Protein AF-A0A553JCX9-F1 (afdb_monomer_lite)

Sequence (67 aa):
MKERLIPTPGGHKGGRRPDILYKDCNGNLCGVNVGRTKADGLPIKREQQALDDLNGAGLPTTFQQYD

Secondary structure (DSSP, 8-state):
----PEE-TTSSSSEE--SEEEE-TT--EEEEEEE-B-TTSSBPHHHHHHHHHHHHTT--EEEEE--

Foldseek 3Di:
DDFDWDQQPPAPDRTDTAPDWDADPVRAIAGEHEDADDPVRHRDPVVVSRCCSCVNSVHHYYYDYDD

Organism: Shewanella hanedai (NCBI:txid25)

Structure (mmCIF, N/CA/C/O backbone):
data_AF-A0A553JCX9-F1
#
_entry.id   AF-A0A553JCX9-F1
#
loop_
_atom_site.group_PDB
_atom_site.id
_atom_site.type_symbol
_atom_site.label_atom_id
_atom_site.label_alt_id
_atom_site.label_comp_id
_atom_site.label_asym_id
_atom_site.label_entity_id
_atom_site.label_seq_id
_atom_site.pdbx_PDB_ins_code
_atom_site.Cartn_x
_atom_site.Cartn_y
_atom_site.Cartn_z
_atom_site.occupancy
_atom_site.B_iso_or_equiv
_atom_site.auth_seq_id
_atom_site.auth_comp_id
_atom_site.auth_asym_id
_atom_site.auth_atom_id
_atom_site.pdbx_PDB_model_num
ATOM 1 N N . MET A 1 1 ? -5.368 -13.107 7.852 1.00 55.50 1 MET A N 1
ATOM 2 C CA . MET A 1 1 ? -6.406 -12.101 7.514 1.00 55.50 1 MET A CA 1
ATOM 3 C C . MET A 1 1 ? -6.681 -12.210 6.020 1.00 55.50 1 MET A C 1
ATOM 5 O O . MET A 1 1 ? -5.743 -12.511 5.299 1.00 55.50 1 MET A O 1
ATOM 9 N N . LYS A 1 2 ? -7.925 -12.042 5.550 1.00 65.19 2 LYS A N 1
ATOM 10 C CA . LYS A 1 2 ? -8.203 -11.955 4.102 1.00 65.19 2 LYS A CA 1
ATOM 11 C C . LYS A 1 2 ? -7.825 -10.559 3.595 1.00 65.19 2 LYS A C 1
ATOM 13 O O . LYS A 1 2 ? -7.983 -9.595 4.345 1.00 65.19 2 LYS A O 1
ATOM 18 N N . GLU A 1 3 ? -7.376 -10.454 2.347 1.00 68.88 3 GLU A N 1
ATOM 19 C CA . GLU A 1 3 ? -7.106 -9.171 1.690 1.00 68.88 3 GLU A CA 1
ATOM 20 C C . GLU A 1 3 ? -8.346 -8.268 1.721 1.00 68.88 3 GLU A C 1
ATOM 22 O O . GLU A 1 3 ? -9.447 -8.660 1.312 1.00 68.88 3 GLU A O 1
ATOM 27 N N . ARG A 1 4 ? -8.170 -7.039 2.210 1.00 86.38 4 ARG A N 1
ATOM 28 C CA . ARG A 1 4 ? -9.234 -6.040 2.337 1.00 86.38 4 ARG A CA 1
ATOM 29 C C . ARG A 1 4 ? -8.972 -4.898 1.369 1.00 86.38 4 ARG A C 1
ATOM 31 O O . ARG A 1 4 ? -7.847 -4.425 1.257 1.00 86.38 4 ARG A O 1
ATOM 38 N N . LEU A 1 5 ? -10.027 -4.433 0.700 1.00 92.94 5 LEU A N 1
ATOM 39 C CA . LEU A 1 5 ? -9.958 -3.188 -0.059 1.00 92.94 5 LEU A CA 1
ATOM 40 C C . LEU A 1 5 ? -9.888 -2.009 0.916 1.00 92.94 5 LEU A C 1
ATOM 42 O O . LEU A 1 5 ? -10.797 -1.808 1.723 1.00 92.94 5 LEU A O 1
ATOM 46 N N . ILE A 1 6 ? -8.807 -1.251 0.818 1.00 94.19 6 ILE A N 1
ATOM 47 C CA . ILE A 1 6 ? -8.558 -0.005 1.528 1.00 94.19 6 ILE A CA 1
ATOM 48 C C . ILE A 1 6 ? -8.918 1.133 0.568 1.00 94.19 6 ILE A C 1
ATOM 50 O O . ILE A 1 6 ? -8.322 1.213 -0.510 1.00 94.19 6 ILE A O 1
ATOM 54 N N . PRO A 1 7 ? -9.917 1.971 0.891 1.00 96.19 7 PRO A N 1
ATOM 55 C CA . PRO A 1 7 ? -10.210 3.168 0.113 1.00 96.19 7 PRO A CA 1
ATOM 56 C C . PRO A 1 7 ? -9.015 4.123 0.143 1.00 96.19 7 PRO A C 1
ATOM 58 O O . PRO A 1 7 ? -8.468 4.388 1.209 1.00 96.19 7 PRO A O 1
ATOM 61 N N . THR A 1 8 ? -8.630 4.650 -1.015 1.00 96.00 8 THR A N 1
ATOM 62 C CA . THR A 1 8 ? -7.488 5.566 -1.165 1.00 96.00 8 THR A CA 1
ATOM 63 C C . THR A 1 8 ? -7.957 6.836 -1.884 1.00 96.00 8 THR A C 1
ATOM 65 O O . THR A 1 8 ? -7.672 7.031 -3.068 1.00 96.00 8 THR A O 1
ATOM 68 N N . PRO A 1 9 ? -8.784 7.672 -1.224 1.00 93.44 9 PRO A N 1
ATOM 69 C CA . PRO A 1 9 ? -9.363 8.858 -1.849 1.00 93.44 9 PRO A CA 1
ATOM 70 C C . PRO A 1 9 ? -8.264 9.846 -2.253 1.00 93.44 9 PRO A C 1
ATOM 72 O O . PRO A 1 9 ? -7.365 10.135 -1.472 1.00 93.44 9 PRO A O 1
ATOM 75 N N . GLY A 1 10 ? -8.331 10.354 -3.485 1.00 91.25 10 GLY A N 1
ATOM 76 C CA . GLY A 1 10 ? -7.303 11.246 -4.036 1.00 91.25 10 GLY A CA 1
ATOM 77 C C . GLY A 1 10 ? -6.008 10.549 -4.474 1.00 91.25 10 GLY A C 1
ATOM 78 O O . GLY A 1 10 ? -5.131 11.214 -5.017 1.00 91.25 10 GLY A O 1
ATOM 79 N N . GLY A 1 11 ? -5.896 9.229 -4.287 1.00 92.50 11 GLY A N 1
ATOM 80 C CA . GLY A 1 11 ? -4.787 8.433 -4.807 1.00 92.50 11 GLY A CA 1
ATOM 81 C C . GLY A 1 11 ? -4.884 8.177 -6.314 1.00 92.50 11 GLY A C 1
ATOM 82 O O . GLY A 1 11 ? -5.904 8.426 -6.963 1.00 92.50 11 GLY A O 1
ATOM 83 N N . HIS A 1 12 ? -3.826 7.598 -6.877 1.00 94.88 12 HIS A N 1
ATOM 84 C C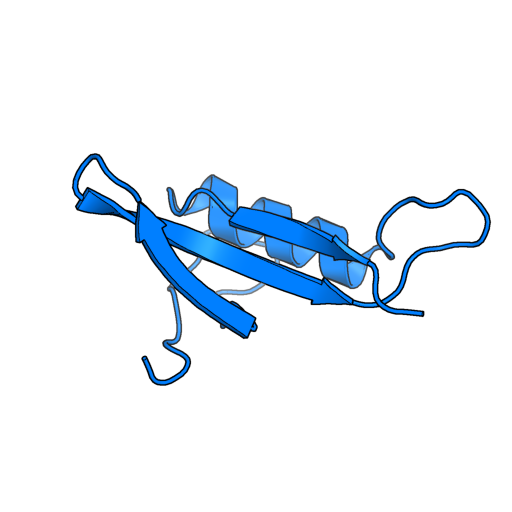A . HIS A 1 12 ? -3.770 7.115 -8.256 1.00 94.88 12 HIS A CA 1
ATOM 85 C C . HIS A 1 12 ? -4.866 6.088 -8.566 1.00 94.88 12 HIS A C 1
ATOM 87 O O . HIS A 1 12 ? -5.343 6.013 -9.700 1.00 94.88 12 HIS A O 1
ATOM 93 N N . LYS A 1 13 ? -5.270 5.284 -7.576 1.00 93.94 13 LYS A N 1
ATOM 94 C CA . LYS A 1 13 ? -6.501 4.486 -7.610 1.00 93.94 13 LYS A CA 1
ATOM 95 C C . LYS A 1 13 ? -7.401 4.879 -6.447 1.00 93.94 13 LYS A C 1
ATOM 97 O O . LYS A 1 13 ? -6.907 5.219 -5.384 1.00 93.94 13 LYS A O 1
ATOM 102 N N . GLY A 1 14 ? -8.717 4.740 -6.620 1.00 94.81 14 GLY A N 1
ATOM 103 C CA . GLY A 1 14 ? -9.697 4.984 -5.548 1.00 94.81 14 GLY A CA 1
ATOM 104 C C . GLY A 1 14 ? -9.728 3.910 -4.450 1.00 94.81 14 GLY A C 1
ATOM 105 O O . GLY A 1 14 ? -10.413 4.070 -3.442 1.00 94.81 14 GLY A O 1
ATOM 106 N N . GLY A 1 15 ? -8.992 2.813 -4.629 1.00 94.88 15 GLY A N 1
ATOM 107 C CA . GLY A 1 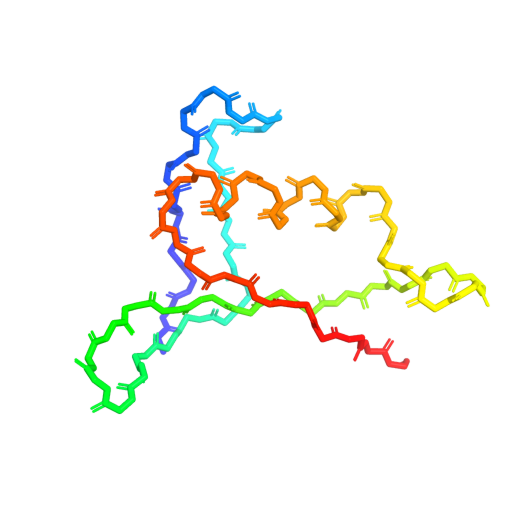15 ? -8.781 1.812 -3.594 1.00 94.88 15 GLY A CA 1
ATOM 108 C C . GLY A 1 15 ? -7.667 0.834 -3.954 1.00 94.88 15 GLY A C 1
ATOM 109 O O . GLY A 1 15 ? -7.419 0.543 -5.132 1.00 94.88 15 GLY A O 1
ATOM 110 N N . ARG A 1 16 ? -7.014 0.297 -2.926 1.00 96.00 16 ARG A N 1
ATOM 111 C CA . ARG A 1 16 ? -5.918 -0.675 -3.024 1.00 96.00 16 ARG A CA 1
ATOM 112 C C . ARG A 1 16 ? -6.166 -1.857 -2.093 1.00 96.00 16 ARG A C 1
ATOM 114 O O . ARG A 1 16 ? -6.866 -1.736 -1.095 1.00 96.00 16 ARG A O 1
ATOM 121 N N . ARG A 1 17 ? -5.614 -3.017 -2.436 1.00 94.81 17 ARG A N 1
ATOM 122 C CA . ARG A 1 17 ? -5.615 -4.215 -1.587 1.00 94.81 17 ARG A CA 1
ATOM 123 C C . ARG A 1 17 ? -4.154 -4.538 -1.292 1.00 94.81 17 ARG A C 1
ATOM 125 O O . ARG A 1 17 ? -3.469 -4.896 -2.244 1.00 94.81 17 ARG A O 1
ATOM 132 N N . PRO A 1 18 ? -3.672 -4.320 -0.059 1.00 93.12 18 PRO A N 1
ATOM 133 C CA . PRO A 1 18 ? -2.343 -4.770 0.326 1.00 93.12 18 PRO A CA 1
ATOM 134 C C . PRO A 1 18 ? -2.290 -6.297 0.309 1.00 93.12 18 PRO A C 1
ATOM 136 O O . PRO A 1 18 ? -3.276 -6.930 0.703 1.00 93.12 18 PRO A O 1
ATOM 139 N N . ASP A 1 19 ? -1.158 -6.867 -0.100 1.00 92.44 19 ASP A N 1
ATOM 140 C CA . ASP A 1 19 ? -0.986 -8.327 -0.173 1.00 92.44 19 ASP A CA 1
ATOM 141 C C . ASP A 1 19 ? -1.038 -8.951 1.229 1.00 92.44 19 ASP A C 1
ATOM 143 O O . ASP A 1 19 ? -1.624 -10.012 1.452 1.00 92.44 19 ASP A O 1
ATOM 147 N N . ILE A 1 20 ? -0.469 -8.252 2.216 1.00 92.81 20 ILE A N 1
ATOM 148 C CA . ILE A 1 20 ? -0.509 -8.641 3.624 1.00 92.81 20 ILE A CA 1
ATOM 149 C C . ILE A 1 20 ? -1.071 -7.488 4.449 1.00 92.81 20 ILE A C 1
ATOM 151 O O . ILE A 1 20 ? -0.671 -6.335 4.307 1.00 92.81 20 ILE A O 1
ATOM 155 N N . LEU A 1 21 ? -1.971 -7.828 5.370 1.00 94.06 21 LEU A N 1
ATOM 156 C CA . LEU A 1 21 ? -2.446 -6.945 6.430 1.00 94.06 21 LEU A CA 1
ATOM 157 C C . LEU A 1 21 ? -2.162 -7.587 7.782 1.00 94.06 21 LEU A C 1
ATOM 159 O O . LEU A 1 21 ? -2.553 -8.734 8.027 1.00 94.06 21 LEU A O 1
ATOM 163 N N . TYR A 1 22 ? -1.523 -6.831 8.665 1.00 92.75 22 TYR A N 1
ATOM 164 C CA . TYR A 1 22 ? -1.194 -7.269 10.015 1.00 92.75 22 TYR A CA 1
ATOM 165 C C . TYR A 1 22 ? -1.402 -6.138 11.021 1.00 92.75 22 TYR A C 1
ATOM 167 O O . TYR A 1 22 ? -1.566 -4.978 10.647 1.00 92.75 22 TYR A O 1
ATOM 175 N N . LYS A 1 23 ? -1.441 -6.490 12.307 1.00 95.12 23 LYS A N 1
ATOM 176 C CA . LYS A 1 23 ? -1.374 -5.512 13.393 1.00 95.12 23 LYS A CA 1
ATOM 177 C C . LYS A 1 23 ? 0.019 -5.542 13.998 1.00 95.12 23 LYS A C 1
ATOM 179 O O . LYS A 1 23 ? 0.520 -6.632 14.274 1.00 95.12 23 LYS A O 1
ATOM 184 N N . ASP A 1 24 ? 0.633 -4.380 14.174 1.00 93.06 24 ASP A N 1
ATOM 185 C CA . ASP A 1 24 ? 1.912 -4.274 14.876 1.00 93.06 24 ASP A CA 1
ATOM 186 C C . ASP A 1 24 ? 1.746 -4.511 16.394 1.00 93.06 24 ASP A C 1
ATOM 188 O O . ASP A 1 24 ? 0.639 -4.722 16.901 1.00 93.06 24 ASP A O 1
ATOM 192 N N . CYS A 1 25 ? 2.854 -4.480 17.140 1.00 93.56 25 CYS A N 1
ATOM 193 C CA . CYS A 1 25 ? 2.847 -4.652 18.596 1.00 93.56 25 CYS A CA 1
ATOM 194 C C . CYS A 1 25 ? 2.105 -3.537 19.355 1.00 93.56 25 CYS A C 1
ATOM 196 O O . CYS A 1 25 ? 1.706 -3.748 20.498 1.00 93.56 25 CYS A O 1
ATOM 198 N N . ASN A 1 26 ? 1.883 -2.385 18.718 1.00 94.19 26 ASN A N 1
ATOM 199 C CA . ASN A 1 26 ? 1.119 -1.264 19.258 1.00 94.19 26 ASN A CA 1
ATOM 200 C C . ASN A 1 26 ? -0.375 -1.350 18.884 1.00 94.19 26 ASN A C 1
ATOM 202 O O . ASN A 1 26 ? -1.172 -0.519 19.314 1.00 94.19 26 ASN A O 1
ATOM 206 N N . GLY A 1 27 ? -0.773 -2.353 18.094 1.00 92.25 27 GLY A N 1
ATOM 207 C CA . GLY A 1 27 ? -2.141 -2.565 17.630 1.00 92.25 27 GLY A CA 1
ATOM 208 C C . GLY A 1 27 ? -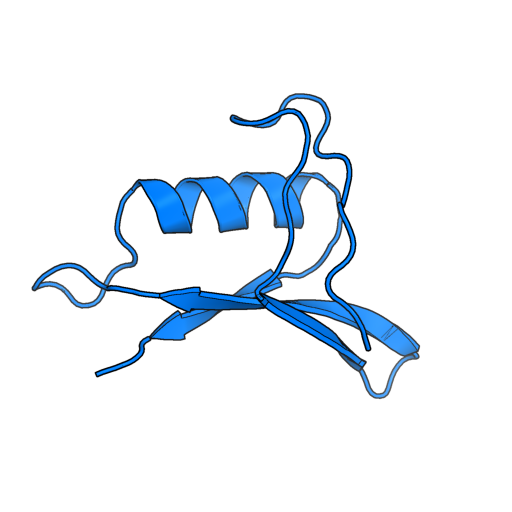2.519 -1.795 16.360 1.00 92.25 27 GLY A C 1
ATOM 209 O O . GLY A 1 27 ? -3.678 -1.891 15.937 1.00 92.25 27 GLY A O 1
ATOM 210 N N . ASN A 1 28 ? -1.582 -1.080 15.728 1.00 93.12 28 ASN A N 1
ATOM 211 C CA . ASN A 1 28 ? -1.823 -0.351 14.483 1.00 93.12 28 ASN A CA 1
ATOM 212 C C . ASN A 1 28 ? -1.974 -1.321 13.319 1.00 93.12 28 ASN A C 1
ATOM 214 O O . ASN A 1 28 ? -1.236 -2.300 13.215 1.00 93.12 28 ASN A O 1
ATOM 218 N N . LEU A 1 29 ? -2.917 -1.036 12.423 1.00 93.69 29 LEU A N 1
ATOM 219 C CA . LEU A 1 29 ? -3.049 -1.790 11.184 1.00 93.69 29 LEU A CA 1
ATOM 220 C C . LEU A 1 29 ? -1.948 -1.353 10.209 1.00 93.69 29 LEU A C 1
ATOM 222 O O . LEU A 1 29 ? -1.840 -0.167 9.909 1.00 93.69 29 LEU A O 1
ATOM 226 N N . CYS A 1 30 ? -1.189 -2.316 9.695 1.00 95.38 30 CYS A N 1
ATOM 227 C CA . CYS A 1 30 ? -0.102 -2.104 8.745 1.00 95.38 30 CYS A CA 1
ATOM 228 C C . CYS A 1 30 ? -0.281 -3.002 7.514 1.00 95.38 30 CYS A C 1
ATOM 230 O O . CYS A 1 30 ? -0.844 -4.101 7.600 1.00 95.38 30 CYS A O 1
ATOM 232 N N . GLY A 1 31 ? 0.198 -2.521 6.369 1.00 95.19 31 GLY A N 1
ATOM 233 C CA . GLY A 1 31 ? 0.218 -3.243 5.102 1.00 95.19 31 GLY A CA 1
ATOM 234 C C . GLY A 1 31 ? 1.628 -3.665 4.685 1.00 95.19 31 GLY A C 1
ATOM 235 O O . GLY A 1 31 ? 2.611 -3.008 5.023 1.00 95.19 31 GLY A O 1
ATOM 236 N N . VAL A 1 32 ? 1.724 -4.731 3.895 1.00 95.12 32 VAL A N 1
ATOM 237 C CA . VAL A 1 32 ? 2.923 -5.043 3.103 1.00 95.12 32 VAL A CA 1
ATOM 238 C C . VAL A 1 32 ? 2.485 -5.377 1.686 1.00 95.12 32 VAL A C 1
ATOM 240 O O . VAL A 1 32 ? 1.561 -6.173 1.506 1.00 95.12 32 VAL A O 1
ATOM 243 N N . ASN A 1 33 ? 3.171 -4.793 0.706 1.00 94.62 33 ASN A N 1
ATOM 244 C CA . ASN A 1 33 ? 3.080 -5.211 -0.686 1.00 94.62 33 ASN A CA 1
ATOM 245 C C . ASN A 1 33 ? 4.327 -5.998 -1.074 1.00 94.62 33 ASN A C 1
ATOM 247 O O . ASN A 1 33 ? 5.447 -5.599 -0.750 1.00 94.62 33 ASN A O 1
ATOM 251 N N . VAL A 1 34 ? 4.127 -7.095 -1.791 1.00 93.44 34 VAL A N 1
ATOM 252 C CA . VAL A 1 34 ? 5.186 -7.947 -2.317 1.00 93.44 34 VAL A CA 1
ATOM 253 C C . VAL A 1 34 ? 5.190 -7.822 -3.832 1.00 93.44 34 VAL A C 1
ATOM 255 O O . VAL A 1 34 ? 4.177 -8.057 -4.487 1.00 93.44 34 VAL A O 1
ATOM 258 N N . GLY A 1 35 ? 6.325 -7.465 -4.426 1.00 91.75 35 GLY A N 1
ATOM 259 C CA . GLY A 1 35 ? 6.334 -7.237 -5.866 1.00 91.75 35 GLY A CA 1
ATOM 260 C C . GLY A 1 35 ? 7.705 -7.168 -6.506 1.00 91.75 35 GLY A C 1
ATOM 261 O O . GLY A 1 35 ? 8.733 -7.455 -5.897 1.00 91.75 35 GLY A O 1
ATOM 262 N N . ARG A 1 36 ? 7.688 -6.788 -7.786 1.00 89.62 36 ARG A N 1
ATOM 263 C CA . ARG A 1 36 ? 8.888 -6.696 -8.617 1.00 89.62 36 ARG A CA 1
ATOM 264 C C . ARG A 1 36 ? 9.599 -5.366 -8.430 1.00 89.62 36 ARG A C 1
ATOM 266 O O . ARG A 1 36 ? 8.970 -4.303 -8.386 1.00 89.62 36 ARG A O 1
ATOM 273 N N . THR A 1 37 ? 10.918 -5.435 -8.437 1.00 92.50 37 THR A N 1
ATOM 274 C CA . THR A 1 37 ? 11.811 -4.284 -8.512 1.00 92.50 37 THR A CA 1
ATOM 275 C C . THR A 1 37 ? 12.306 -4.078 -9.944 1.00 92.50 37 THR A C 1
ATOM 277 O O . THR A 1 37 ? 12.167 -4.935 -10.822 1.00 92.50 37 THR A O 1
ATOM 280 N N . LYS A 1 38 ? 12.825 -2.886 -10.221 1.00 87.25 38 LYS A N 1
ATOM 281 C CA . LYS A 1 38 ? 13.626 -2.602 -11.412 1.00 87.25 38 LYS A CA 1
ATOM 282 C C . LYS A 1 38 ? 15.043 -3.150 -11.198 1.00 87.25 38 LYS A C 1
ATOM 284 O O . LYS A 1 38 ? 15.409 -3.540 -10.094 1.00 87.25 38 LYS A O 1
ATOM 289 N N . ALA A 1 39 ? 15.876 -3.084 -12.236 1.00 86.44 39 ALA A N 1
ATOM 290 C CA . ALA A 1 39 ? 17.286 -3.478 -12.148 1.00 86.44 39 ALA A CA 1
ATOM 291 C C . ALA A 1 39 ? 18.099 -2.685 -11.100 1.00 86.44 39 ALA A C 1
ATOM 293 O O . ALA A 1 39 ? 19.135 -3.160 -10.653 1.00 86.44 39 ALA A O 1
ATOM 294 N N . ASP A 1 40 ? 17.632 -1.495 -10.704 1.00 84.56 40 ASP A N 1
ATOM 295 C CA . ASP A 1 40 ? 18.239 -0.654 -9.663 1.00 84.56 40 ASP A CA 1
ATOM 296 C C . ASP A 1 40 ? 17.766 -0.999 -8.232 1.00 84.56 40 ASP A C 1
ATOM 298 O O . ASP A 1 40 ? 18.155 -0.329 -7.278 1.00 84.56 40 ASP A O 1
ATOM 302 N N . GLY A 1 41 ? 16.927 -2.030 -8.068 1.00 82.19 41 GLY A N 1
ATOM 303 C CA . GLY A 1 41 ? 16.383 -2.461 -6.778 1.00 82.19 41 GLY A CA 1
ATOM 304 C C . GLY A 1 41 ? 15.176 -1.654 -6.288 1.00 82.19 41 GLY A C 1
ATOM 305 O O . GLY A 1 41 ? 14.578 -2.011 -5.274 1.00 82.19 41 GLY A O 1
ATOM 306 N N . LEU A 1 42 ? 14.758 -0.600 -6.997 1.00 85.06 42 LEU A N 1
ATOM 307 C CA . LEU A 1 42 ? 13.579 0.183 -6.625 1.00 85.06 42 LEU A CA 1
ATOM 308 C C . LEU A 1 42 ? 12.286 -0.496 -7.096 1.00 85.06 42 LEU A C 1
ATOM 310 O O . LEU A 1 42 ? 12.277 -1.124 -8.160 1.00 85.06 42 LEU A O 1
ATOM 314 N N . PRO A 1 43 ? 11.157 -0.328 -6.385 1.00 88.62 43 PRO A N 1
ATOM 315 C CA . PRO A 1 43 ? 9.870 -0.830 -6.850 1.00 88.62 43 PRO A CA 1
ATOM 316 C C . PRO A 1 43 ? 9.532 -0.290 -8.248 1.00 88.62 43 PRO A C 1
ATOM 318 O O . PRO A 1 43 ? 9.812 0.868 -8.592 1.00 88.62 43 PRO A O 1
ATOM 321 N N . ILE A 1 44 ? 8.887 -1.109 -9.084 1.00 92.00 44 ILE A N 1
ATOM 322 C CA . ILE A 1 44 ? 8.348 -0.606 -10.354 1.00 92.00 44 ILE A CA 1
ATOM 323 C C . ILE A 1 44 ? 7.294 0.482 -10.092 1.00 92.00 44 ILE A C 1
ATOM 325 O O . ILE A 1 44 ? 6.669 0.530 -9.034 1.00 92.00 44 ILE A O 1
ATOM 329 N N . LYS A 1 45 ? 7.033 1.340 -11.089 1.00 92.62 45 LYS A N 1
ATOM 330 C CA . LYS A 1 45 ? 6.123 2.497 -10.949 1.00 92.62 45 LYS A CA 1
ATOM 331 C C . LYS A 1 45 ? 4.762 2.133 -10.341 1.00 92.62 45 LYS A C 1
ATOM 333 O O . LYS A 1 45 ? 4.229 2.887 -9.537 1.00 92.62 45 LYS A O 1
ATOM 338 N N . ARG A 1 46 ? 4.205 0.981 -10.721 1.00 92.75 46 ARG A N 1
ATOM 339 C CA . ARG A 1 46 ? 2.920 0.500 -10.201 1.00 92.75 46 ARG A CA 1
ATOM 340 C C . ARG A 1 46 ? 2.953 0.240 -8.691 1.00 92.75 46 ARG A C 1
ATOM 342 O O . ARG A 1 46 ? 1.968 0.563 -8.028 1.00 92.75 46 ARG A O 1
ATOM 349 N N . GLU A 1 47 ? 4.041 -0.344 -8.191 1.00 93.25 47 GLU A N 1
ATOM 350 C CA . GLU A 1 47 ? 4.219 -0.665 -6.772 1.00 93.25 47 GLU A CA 1
ATOM 351 C C . GLU A 1 47 ? 4.462 0.601 -5.966 1.00 93.25 47 GLU A C 1
ATOM 353 O O . GLU A 1 47 ? 3.797 0.810 -4.957 1.00 93.25 47 GLU A O 1
ATOM 358 N N . GLN A 1 48 ? 5.290 1.514 -6.487 1.00 94.88 48 GLN A N 1
ATOM 359 C CA . GLN A 1 48 ? 5.474 2.827 -5.872 1.00 94.88 48 GLN A CA 1
ATOM 360 C C . GLN A 1 48 ? 4.136 3.561 -5.713 1.00 94.88 48 GLN A C 1
ATOM 362 O O . GLN A 1 48 ? 3.776 3.957 -4.614 1.00 94.88 48 GLN A O 1
ATOM 367 N N . GLN A 1 49 ? 3.326 3.629 -6.774 1.00 96.00 49 GLN A N 1
ATOM 368 C CA . GLN A 1 49 ? 2.000 4.250 -6.702 1.00 96.00 49 GLN A CA 1
ATOM 369 C C . GLN A 1 49 ? 1.052 3.543 -5.725 1.00 96.00 49 GLN A C 1
ATOM 371 O O . GLN A 1 49 ? 0.158 4.173 -5.175 1.00 96.00 49 GLN A O 1
ATOM 376 N N . ALA A 1 50 ? 1.180 2.226 -5.541 1.00 95.31 50 ALA A N 1
ATOM 377 C CA . ALA A 1 50 ? 0.370 1.504 -4.565 1.00 95.31 50 ALA A CA 1
ATOM 378 C C . ALA A 1 50 ? 0.774 1.858 -3.128 1.00 95.31 50 ALA A C 1
ATOM 380 O O . ALA A 1 50 ? -0.109 2.039 -2.291 1.00 95.31 50 ALA A O 1
ATOM 381 N N . LEU A 1 51 ? 2.078 1.979 -2.862 1.00 95.81 51 LEU A N 1
ATOM 382 C CA . LEU A 1 51 ? 2.600 2.444 -1.578 1.00 95.81 51 LEU A CA 1
ATOM 383 C C . LEU A 1 51 ? 2.154 3.874 -1.296 1.00 95.81 51 LEU A C 1
ATOM 385 O O . LEU A 1 51 ? 1.686 4.143 -0.195 1.00 95.81 51 LEU A O 1
ATOM 389 N N . ASP A 1 52 ? 2.260 4.766 -2.280 1.00 96.31 52 ASP A N 1
ATOM 390 C CA . ASP A 1 52 ? 1.878 6.170 -2.129 1.00 96.31 52 ASP A CA 1
ATOM 391 C C . ASP A 1 52 ? 0.377 6.293 -1.813 1.00 96.31 52 ASP A C 1
ATOM 393 O O . ASP A 1 52 ? -0.002 6.983 -0.868 1.00 96.31 52 ASP A O 1
ATOM 397 N N . ASP A 1 53 ? -0.476 5.552 -2.533 1.00 97.19 53 ASP A N 1
ATOM 398 C CA . ASP A 1 53 ? -1.927 5.521 -2.302 1.00 97.19 53 ASP A CA 1
ATOM 399 C C . ASP A 1 53 ? -2.277 5.041 -0.881 1.00 97.19 53 ASP A C 1
ATOM 401 O O . ASP A 1 53 ? -3.115 5.638 -0.206 1.00 97.19 53 ASP A O 1
ATOM 405 N N . LEU A 1 54 ? -1.656 3.947 -0.425 1.00 96.31 54 LEU A N 1
ATOM 406 C CA . LEU A 1 54 ? -1.956 3.325 0.869 1.00 96.31 54 LEU A CA 1
ATOM 407 C C . LEU A 1 54 ? -1.419 4.146 2.047 1.00 96.31 54 LEU A C 1
ATOM 409 O O . LEU A 1 54 ? -2.151 4.382 3.010 1.00 96.31 54 LEU A O 1
ATOM 413 N N . ASN A 1 55 ? -0.178 4.627 1.950 1.00 95.81 55 ASN A N 1
ATOM 414 C CA . ASN A 1 55 ? 0.413 5.489 2.971 1.00 95.81 55 ASN A CA 1
ATOM 415 C C . ASN A 1 55 ? -0.309 6.843 3.032 1.00 95.81 55 ASN A C 1
ATOM 417 O O . ASN A 1 55 ? -0.590 7.334 4.124 1.00 95.81 55 ASN A O 1
ATOM 421 N N . GLY A 1 56 ? -0.699 7.407 1.883 1.00 94.56 56 GLY A N 1
ATOM 422 C CA . GLY A 1 56 ? -1.516 8.622 1.811 1.00 94.56 56 GLY A CA 1
ATOM 423 C C . GLY A 1 56 ? -2.912 8.458 2.421 1.00 94.56 56 GLY A C 1
ATOM 424 O O . GLY A 1 56 ? -3.457 9.409 2.974 1.00 94.56 56 GLY A O 1
ATOM 425 N N . ALA A 1 57 ? -3.472 7.244 2.397 1.00 94.12 57 ALA A N 1
ATOM 426 C CA . ALA A 1 57 ? -4.729 6.907 3.068 1.00 94.12 57 ALA A CA 1
ATOM 427 C C . ALA A 1 57 ? -4.575 6.602 4.572 1.00 94.12 57 ALA A C 1
ATOM 429 O O . ALA A 1 57 ? -5.547 6.211 5.221 1.00 94.12 57 ALA A O 1
ATOM 430 N N . GLY A 1 58 ? -3.373 6.765 5.134 1.00 94.06 58 GLY A N 1
ATOM 431 C CA . GLY A 1 58 ? -3.105 6.540 6.553 1.00 94.06 58 GLY 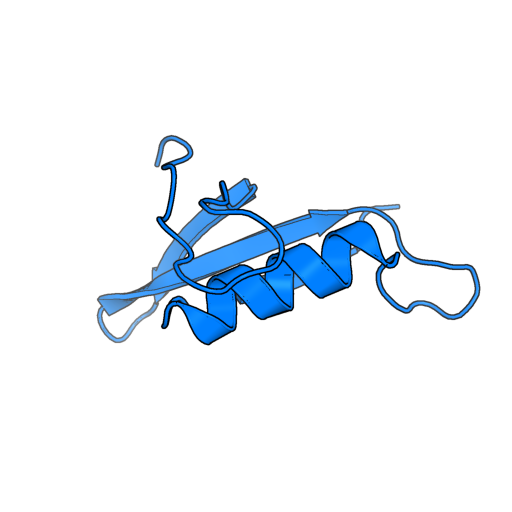A CA 1
ATOM 432 C C . GLY A 1 58 ? -2.928 5.072 6.936 1.00 94.06 58 GLY A C 1
ATOM 433 O O . GLY A 1 58 ? -3.045 4.747 8.115 1.00 94.06 58 GLY A O 1
ATOM 434 N N . LEU A 1 59 ? -2.651 4.183 5.973 1.00 95.19 59 LEU A N 1
ATOM 435 C CA . LEU A 1 59 ? -2.226 2.812 6.246 1.00 95.19 59 LEU A CA 1
ATOM 436 C C . LEU A 1 59 ? -0.709 2.695 6.028 1.00 95.19 59 LEU A C 1
ATOM 438 O O . LEU A 1 59 ? -0.288 2.570 4.872 1.00 95.19 59 LEU A O 1
ATOM 442 N N . PRO A 1 60 ? 0.111 2.678 7.099 1.00 95.94 60 PRO A N 1
ATOM 443 C CA . PRO A 1 60 ? 1.543 2.437 6.981 1.00 95.94 60 PRO A CA 1
ATOM 444 C C . PRO A 1 60 ? 1.793 1.144 6.208 1.00 95.94 60 PRO A C 1
ATOM 446 O O . PRO A 1 60 ? 1.397 0.061 6.644 1.00 95.94 60 PRO A O 1
ATOM 449 N N . THR A 1 61 ? 2.390 1.271 5.027 1.00 96.12 61 THR A N 1
ATOM 450 C CA . THR A 1 61 ? 2.584 0.158 4.098 1.00 96.12 61 THR A CA 1
ATOM 451 C C . THR A 1 61 ? 4.020 0.127 3.612 1.00 96.12 61 THR A C 1
ATOM 453 O O . THR A 1 61 ? 4.523 1.124 3.089 1.00 96.12 61 THR A O 1
ATOM 456 N N . THR A 1 62 ? 4.665 -1.029 3.756 1.00 95.38 62 THR A N 1
ATOM 457 C CA . THR A 1 62 ? 6.028 -1.277 3.271 1.00 95.38 62 THR A CA 1
ATOM 458 C C . THR A 1 62 ? 6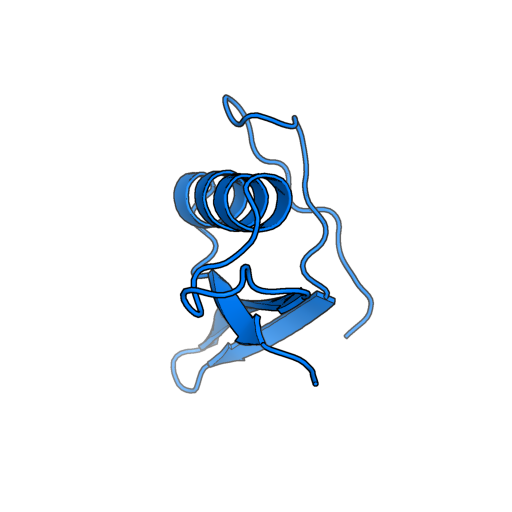.026 -2.147 2.018 1.00 95.38 62 THR A C 1
ATOM 460 O O . THR A 1 62 ? 5.030 -2.788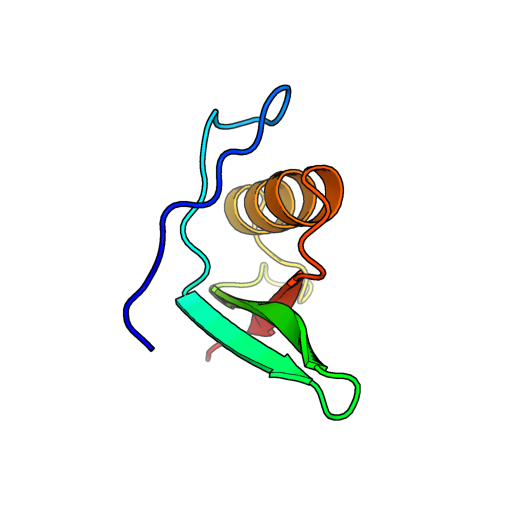 1.677 1.00 95.38 62 THR A O 1
ATOM 463 N N . PHE A 1 63 ? 7.154 -2.153 1.311 1.00 94.94 63 PHE A N 1
ATOM 464 C CA . PHE A 1 63 ? 7.367 -2.999 0.145 1.00 94.94 63 PHE A CA 1
ATOM 465 C C . PHE A 1 63 ? 8.443 -4.036 0.430 1.00 94.94 63 PHE A C 1
ATOM 467 O O . PHE A 1 63 ? 9.517 -3.698 0.928 1.00 94.94 63 PHE A O 1
ATOM 474 N N . GLN A 1 64 ? 8.155 -5.279 0.069 1.00 93.75 64 GLN A N 1
ATOM 475 C CA . GLN A 1 64 ? 9.090 -6.387 0.109 1.00 93.75 64 GLN A CA 1
ATOM 476 C C . GLN A 1 64 ? 9.314 -6.882 -1.320 1.00 93.75 64 GLN A C 1
ATOM 478 O O . GLN A 1 64 ? 8.377 -7.256 -2.023 1.00 93.75 64 GLN A O 1
ATOM 483 N N . GLN A 1 65 ? 10.567 -6.895 -1.758 1.00 91.25 65 GLN A N 1
ATOM 484 C CA . GLN A 1 65 ? 10.910 -7.505 -3.039 1.00 91.25 65 GLN A CA 1
ATOM 485 C C . GLN A 1 65 ? 10.724 -9.027 -2.974 1.00 91.25 65 GLN A C 1
ATOM 487 O O . GLN A 1 65 ? 10.989 -9.634 -1.929 1.00 91.25 65 GLN A O 1
ATOM 492 N N . TYR A 1 66 ? 10.297 -9.621 -4.087 1.00 79.25 66 TYR A N 1
ATOM 493 C CA . TYR A 1 66 ? 10.350 -11.066 -4.310 1.00 79.25 66 TYR A CA 1
ATOM 494 C C . TYR A 1 66 ? 11.303 -11.361 -5.478 1.00 79.25 66 TYR A C 1
ATOM 496 O O . TYR A 1 66 ? 11.314 -10.597 -6.448 1.00 79.25 66 TYR A O 1
ATOM 504 N N . ASP A 1 67 ? 12.085 -12.436 -5.350 1.00 62.59 67 ASP A N 1
ATOM 505 C CA . ASP A 1 67 ? 13.016 -12.940 -6.375 1.00 62.59 67 ASP A CA 1
ATOM 506 C C . ASP A 1 67 ? 12.306 -13.773 -7.458 1.00 62.59 67 ASP A C 1
ATOM 508 O O . ASP A 1 67 ? 11.534 -14.697 -7.099 1.00 62.59 67 ASP A O 1
#

pLDDT: mean 91.18, std 7.96, range [55.5, 97.19]

Radius of gyration: 11.82 Å; chains: 1; bounding box: 28×24×31 Å